Protein AF-A0A938LYZ9-F1 (afdb_monomer_lite)

Foldseek 3Di:
DDDFPCLVVLVVVLVVLVVVLLVVQLVVLVVVLVVVLVVLVVVVVVVCVPPVDDPVVVVVSVVVSVVCNVVSCCVSHVVSVPPDDDSLNSQVLLCVQPVVLVCLSNVLVVLVPDPDDPDSVVSSVSSVVSSVVVVVDDSVSSSDCPPVPDPPD

pLDDT: mean 74.87, std 10.95, range [34.91, 89.56]

Secondary structure (DSSP, 8-state):
----TTHHHHHHHHHHHHHHHHHHHHHHHHHHHHHHHHHHHHHHHHHHHHH---HHHHHHHHHHHHHHHHHHIIIIIIHHHHS---HHHHHHHHHHH-GGGTTHHHHHHHHHH-S--S-HHHHHHHHHHHHHHHTTS-THHHHSGGG-S----

Structure (mmCIF, N/CA/C/O backbone):
data_AF-A0A938LYZ9-F1
#
_entry.id   AF-A0A938LYZ9-F1
#
loop_
_atom_site.group_PDB
_atom_site.id
_atom_site.type_symbol
_atom_site.label_atom_id
_atom_site.label_alt_id
_atom_site.label_comp_id
_atom_site.label_asym_id
_atom_site.label_entity_id
_atom_site.label_seq_id
_atom_site.pdbx_PDB_ins_code
_atom_site.Cartn_x
_atom_site.Cartn_y
_atom_site.Cartn_z
_atom_site.occupancy
_atom_site.B_iso_or_equiv
_atom_site.auth_seq_id
_atom_site.auth_comp_id
_atom_site.auth_asym_id
_atom_site.auth_atom_id
_atom_site.pdbx_PDB_model_num
ATOM 1 N N . MET A 1 1 ? -7.600 6.197 30.382 1.00 48.16 1 MET A N 1
ATOM 2 C CA . MET A 1 1 ? -8.219 5.292 29.393 1.00 48.16 1 MET A CA 1
ATOM 3 C C . MET A 1 1 ? -9.133 4.344 30.138 1.00 48.16 1 MET A C 1
ATOM 5 O O . MET A 1 1 ? -8.671 3.712 31.082 1.00 48.16 1 MET A O 1
ATOM 9 N N . ALA A 1 2 ? -10.417 4.310 29.785 1.00 54.53 2 ALA A N 1
ATOM 10 C CA . ALA A 1 2 ? -11.347 3.334 30.342 1.00 54.53 2 ALA A CA 1
ATOM 11 C C . ALA A 1 2 ? -10.956 1.941 29.825 1.00 54.53 2 ALA A C 1
ATOM 13 O O . ALA A 1 2 ? -10.797 1.751 28.622 1.00 54.53 2 ALA A O 1
ATOM 14 N N . LYS A 1 3 ? -10.721 0.997 30.739 1.00 57.97 3 LYS A N 1
ATOM 15 C CA . LYS A 1 3 ? -10.347 -0.379 30.407 1.00 57.97 3 LYS A CA 1
ATOM 16 C C . LYS A 1 3 ? -11.636 -1.194 30.321 1.00 57.97 3 LYS A C 1
ATOM 18 O O . LYS A 1 3 ? -12.317 -1.349 31.330 1.00 57.97 3 LYS A O 1
ATOM 23 N N . PHE A 1 4 ? -11.995 -1.636 29.123 1.00 66.19 4 PHE A N 1
ATOM 24 C CA . PHE A 1 4 ? -13.181 -2.458 28.874 1.00 66.19 4 PHE A CA 1
ATOM 25 C C . PHE A 1 4 ? -12.747 -3.911 28.660 1.00 66.19 4 PHE A C 1
ATOM 27 O O . PHE A 1 4 ? -11.799 -4.157 27.918 1.00 66.19 4 PHE A O 1
ATOM 34 N N . ASP A 1 5 ? -13.439 -4.867 29.281 1.00 68.50 5 ASP A N 1
ATOM 35 C CA . ASP A 1 5 ? -12.965 -6.257 29.416 1.00 68.50 5 ASP A CA 1
ATOM 36 C C . ASP A 1 5 ? -12.728 -6.983 28.082 1.00 68.50 5 ASP A C 1
ATOM 38 O O . ASP A 1 5 ? -11.866 -7.852 28.001 1.00 68.50 5 ASP A O 1
ATOM 42 N N . ARG A 1 6 ? -13.480 -6.633 27.030 1.00 71.62 6 ARG A N 1
ATOM 43 C CA . ARG A 1 6 ? -13.389 -7.268 25.698 1.00 71.62 6 ARG A CA 1
ATOM 44 C C . ARG A 1 6 ? -12.939 -6.319 24.593 1.00 71.62 6 ARG A C 1
ATOM 46 O O . ARG A 1 6 ? -13.012 -6.658 23.414 1.00 71.62 6 ARG A O 1
ATOM 53 N N . TYR A 1 7 ? -12.478 -5.127 24.958 1.00 70.44 7 TYR A N 1
ATOM 54 C CA . TYR A 1 7 ? -11.977 -4.157 23.988 1.00 70.44 7 TYR A CA 1
ATOM 55 C C . TYR A 1 7 ? -10.677 -4.619 23.332 1.00 70.44 7 TYR A C 1
ATOM 57 O O . TYR A 1 7 ? -10.507 -4.416 22.133 1.00 70.44 7 TYR A O 1
ATOM 65 N N . ASP A 1 8 ? -9.827 -5.325 24.079 1.00 74.88 8 ASP A N 1
ATOM 66 C CA . ASP A 1 8 ? -8.580 -5.888 23.560 1.00 74.88 8 ASP A CA 1
ATOM 67 C C . ASP A 1 8 ? -8.848 -6.899 22.422 1.00 74.88 8 ASP A C 1
ATOM 69 O O . ASP A 1 8 ? -8.171 -6.852 21.401 1.00 74.88 8 ASP A O 1
ATOM 73 N N . GLU A 1 9 ? -9.913 -7.717 22.507 1.00 74.06 9 GLU A N 1
ATOM 74 C CA . GLU A 1 9 ? -10.322 -8.635 21.419 1.00 74.06 9 GLU A CA 1
ATOM 75 C C . GLU A 1 9 ? -10.679 -7.880 20.123 1.00 74.06 9 GLU A C 1
ATOM 77 O O . GLU A 1 9 ? -10.334 -8.309 19.020 1.00 74.06 9 GLU A O 1
ATOM 82 N N . VAL A 1 10 ? -11.398 -6.759 20.245 1.00 71.19 10 VAL A N 1
ATOM 83 C CA . VAL A 1 10 ? -11.816 -5.935 19.098 1.00 71.19 10 VAL A CA 1
ATOM 84 C C . VAL A 1 10 ? -10.612 -5.199 18.512 1.00 71.19 10 VAL A C 1
ATOM 86 O O . VAL A 1 10 ? -10.462 -5.118 17.291 1.00 71.19 10 VAL A O 1
ATOM 89 N N . LEU A 1 11 ? -9.731 -4.696 19.377 1.00 72.62 11 LEU A N 1
ATOM 90 C CA . LEU A 1 11 ? -8.524 -3.982 18.991 1.00 72.62 11 LEU A CA 1
ATOM 91 C C . LEU A 1 11 ? -7.527 -4.905 18.280 1.00 72.62 11 LEU A C 1
ATOM 93 O O . LEU A 1 11 ? -7.038 -4.546 17.210 1.00 72.62 11 LEU A O 1
ATOM 97 N N . ASP A 1 12 ? -7.297 -6.113 18.794 1.00 78.31 12 ASP A N 1
ATOM 98 C CA . ASP A 1 12 ? -6.430 -7.115 18.166 1.00 78.31 12 ASP A CA 1
ATOM 99 C C . ASP A 1 12 ? -6.907 -7.478 16.758 1.00 78.31 12 ASP A C 1
ATOM 101 O O . ASP A 1 12 ? -6.106 -7.589 15.826 1.00 78.31 12 ASP A O 1
ATOM 105 N N . LEU A 1 13 ? -8.221 -7.590 16.561 1.00 72.69 13 LEU A N 1
ATOM 106 C CA . LEU A 1 13 ? -8.798 -7.879 15.254 1.00 72.69 13 LEU A CA 1
ATOM 107 C C . LEU A 1 13 ? -8.631 -6.718 14.263 1.00 72.69 13 LEU A C 1
ATOM 109 O O . LEU A 1 13 ? -8.313 -6.938 13.088 1.00 72.69 13 LEU A O 1
ATOM 113 N N . ILE A 1 14 ? -8.803 -5.477 14.727 1.00 72.50 14 ILE A N 1
ATOM 114 C CA . ILE A 1 14 ? -8.548 -4.278 13.918 1.00 72.50 14 ILE A CA 1
ATOM 115 C C . ILE A 1 14 ? -7.064 -4.204 13.549 1.00 72.50 14 ILE A C 1
ATOM 117 O O . ILE A 1 14 ? -6.734 -3.949 12.390 1.00 72.50 14 ILE A O 1
ATOM 121 N N . LEU A 1 15 ? -6.162 -4.456 14.501 1.00 75.31 15 LEU A N 1
ATOM 122 C CA . LEU A 1 15 ? -4.719 -4.448 14.267 1.00 75.31 15 LEU A CA 1
ATOM 123 C C . LEU A 1 15 ? -4.294 -5.550 13.293 1.00 75.31 15 LEU A C 1
ATOM 125 O O . LEU A 1 15 ? -3.508 -5.282 12.380 1.00 75.31 15 LEU A O 1
ATOM 129 N N . TRP A 1 16 ? -4.847 -6.757 13.425 1.00 77.88 16 TRP A N 1
ATOM 130 C CA . TRP A 1 16 ? -4.613 -7.858 12.492 1.00 77.88 16 TRP A CA 1
ATOM 131 C C . TRP A 1 16 ? -5.067 -7.494 11.074 1.00 77.88 16 TRP A C 1
ATOM 133 O O . TRP A 1 16 ? -4.302 -7.625 10.113 1.00 77.88 16 TRP A O 1
ATOM 143 N N . THR A 1 17 ? -6.278 -6.943 10.946 1.00 72.31 17 THR A N 1
ATOM 144 C CA . THR A 1 17 ? -6.834 -6.499 9.660 1.00 72.31 17 THR A CA 1
ATOM 145 C C . THR A 1 17 ? -5.982 -5.381 9.056 1.00 72.31 17 THR A C 1
ATOM 147 O O . THR A 1 17 ? -5.625 -5.436 7.879 1.00 72.31 17 THR A O 1
ATOM 150 N N . LYS A 1 18 ? -5.553 -4.410 9.872 1.00 71.75 18 LYS A N 1
ATOM 151 C CA . LYS A 1 18 ? -4.659 -3.311 9.477 1.00 71.75 18 LYS A CA 1
ATOM 152 C C . LYS A 1 18 ? -3.322 -3.824 8.943 1.00 71.75 18 LYS A C 1
ATOM 154 O O . LYS A 1 18 ? -2.869 -3.364 7.896 1.00 71.75 18 LYS A O 1
ATOM 159 N N . GLN A 1 19 ? -2.681 -4.768 9.634 1.00 75.25 19 GLN A N 1
ATOM 160 C CA . GLN A 1 19 ? -1.403 -5.336 9.194 1.00 75.25 19 GLN A CA 1
ATOM 161 C C . GLN A 1 19 ? -1.547 -6.097 7.878 1.00 75.25 19 GLN A C 1
ATOM 163 O O . GLN A 1 19 ? -0.731 -5.923 6.970 1.00 75.25 19 GLN A O 1
ATOM 168 N N . ARG A 1 20 ? -2.601 -6.906 7.748 1.00 77.62 20 ARG A N 1
ATOM 169 C CA . ARG A 1 20 ? -2.840 -7.710 6.548 1.00 77.62 20 ARG A CA 1
ATOM 170 C C . ARG A 1 20 ? -3.192 -6.841 5.346 1.00 77.62 20 ARG A C 1
ATOM 172 O O . ARG A 1 20 ? -2.666 -7.063 4.258 1.00 77.62 20 ARG A O 1
ATOM 179 N N . TRP A 1 21 ? -3.985 -5.794 5.553 1.00 72.50 21 TRP A N 1
ATOM 180 C CA . TRP A 1 21 ? -4.297 -4.820 4.513 1.00 72.50 21 TRP A CA 1
ATOM 181 C C . TRP A 1 21 ? -3.059 -4.036 4.069 1.00 72.50 21 TRP A C 1
ATOM 183 O O . TRP A 1 21 ? -2.794 -3.919 2.872 1.00 72.50 21 TRP A O 1
ATOM 193 N N . ARG A 1 22 ? -2.228 -3.591 5.021 1.00 72.88 22 ARG A N 1
ATOM 194 C CA . ARG A 1 22 ? -0.945 -2.943 4.721 1.00 72.88 22 ARG A CA 1
ATOM 195 C C . ARG A 1 22 ? -0.030 -3.865 3.919 1.00 72.88 22 ARG A C 1
ATOM 197 O O . ARG A 1 22 ? 0.568 -3.406 2.950 1.00 72.88 22 ARG A O 1
ATOM 204 N N . ALA A 1 23 ? 0.045 -5.149 4.270 1.00 74.94 23 ALA A N 1
ATOM 205 C CA . ALA A 1 23 ? 0.819 -6.128 3.515 1.00 74.94 23 ALA A CA 1
ATOM 206 C C . ALA A 1 23 ? 0.318 -6.240 2.068 1.00 74.94 23 ALA A C 1
ATOM 208 O O . ALA A 1 23 ? 1.111 -6.081 1.149 1.00 74.94 23 ALA A O 1
ATOM 209 N N . VAL A 1 24 ? -0.992 -6.401 1.851 1.00 78.25 24 VAL A N 1
ATOM 210 C CA . VAL A 1 24 ? -1.579 -6.487 0.500 1.00 78.25 24 VAL A CA 1
ATOM 211 C C . VAL A 1 24 ? -1.281 -5.234 -0.331 1.00 78.25 24 VAL A C 1
ATOM 213 O O . VAL A 1 24 ? -0.845 -5.351 -1.475 1.00 78.25 24 VAL A O 1
ATOM 216 N N . ILE A 1 25 ? -1.463 -4.040 0.241 1.00 74.00 25 ILE A N 1
ATOM 217 C CA . ILE A 1 25 ? -1.220 -2.759 -0.443 1.00 74.00 25 ILE A CA 1
ATOM 218 C C . ILE A 1 25 ? 0.260 -2.580 -0.794 1.00 74.00 25 ILE A C 1
ATOM 220 O O . ILE A 1 25 ? 0.589 -2.104 -1.885 1.00 74.00 25 ILE A O 1
ATOM 224 N N . VAL A 1 26 ? 1.160 -2.937 0.125 1.00 75.31 26 VAL A N 1
ATOM 225 C CA . VAL A 1 26 ? 2.607 -2.850 -0.098 1.00 75.31 26 VAL A CA 1
ATOM 226 C C . VAL A 1 26 ? 3.035 -3.863 -1.154 1.00 75.31 26 VAL A C 1
ATOM 228 O O . VAL A 1 26 ? 3.726 -3.485 -2.095 1.00 75.31 26 VAL A O 1
ATOM 231 N N . THR A 1 27 ? 2.586 -5.118 -1.063 1.00 79.00 27 THR A N 1
ATOM 232 C CA . THR A 1 27 ? 2.897 -6.155 -2.056 1.00 79.00 27 THR A CA 1
ATOM 233 C C . THR A 1 27 ? 2.387 -5.772 -3.443 1.00 79.00 27 THR A C 1
ATOM 235 O O . THR A 1 27 ? 3.094 -5.978 -4.421 1.00 79.00 27 THR A O 1
ATOM 238 N N . GLU A 1 28 ? 1.210 -5.154 -3.551 1.00 79.69 28 GLU A N 1
ATOM 239 C CA . GLU A 1 28 ? 0.709 -4.621 -4.821 1.00 79.69 28 GLU A CA 1
ATOM 240 C C . GLU A 1 28 ? 1.612 -3.539 -5.398 1.00 79.69 28 GLU A C 1
ATOM 242 O O . GLU A 1 28 ? 2.001 -3.619 -6.560 1.00 79.69 28 GLU A O 1
ATOM 247 N N . GLY A 1 29 ? 1.968 -2.546 -4.576 1.00 75.62 29 GLY A N 1
ATOM 248 C CA . GLY A 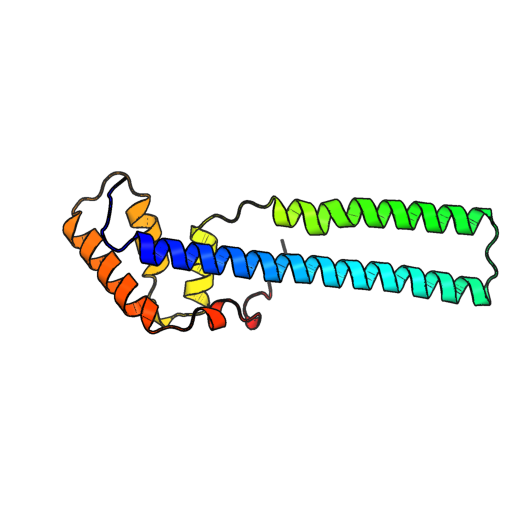1 29 ? 2.854 -1.463 -4.988 1.00 75.62 29 GLY A CA 1
ATOM 249 C C . GLY A 1 29 ? 4.206 -1.996 -5.455 1.00 75.62 29 GLY A C 1
ATOM 250 O O . GLY A 1 29 ? 4.699 -1.578 -6.499 1.00 75.62 29 GLY A O 1
ATOM 251 N N . VAL A 1 30 ? 4.760 -2.973 -4.733 1.00 80.38 30 VAL A N 1
ATOM 252 C CA . VAL A 1 30 ? 6.008 -3.658 -5.092 1.00 80.38 30 VAL A CA 1
ATOM 253 C C . VAL A 1 30 ? 5.864 -4.429 -6.404 1.00 80.38 30 VAL A C 1
ATOM 255 O O . VAL A 1 30 ? 6.736 -4.312 -7.258 1.00 80.38 30 VAL A O 1
ATOM 258 N N . LEU A 1 31 ? 4.774 -5.176 -6.604 1.00 84.44 31 LEU A N 1
ATOM 259 C CA . LEU A 1 31 ? 4.544 -5.951 -7.828 1.00 84.44 31 LEU A CA 1
ATOM 260 C C . LEU A 1 31 ? 4.355 -5.055 -9.054 1.00 84.44 31 LEU A C 1
ATOM 262 O O . LEU A 1 31 ? 4.969 -5.306 -10.087 1.00 84.44 31 LEU A O 1
ATOM 266 N N . VAL A 1 32 ? 3.549 -3.997 -8.944 1.00 82.12 32 VAL A N 1
ATOM 267 C CA . VAL A 1 32 ? 3.335 -3.031 -10.034 1.00 82.12 32 VAL A CA 1
ATOM 268 C C . VAL A 1 32 ? 4.640 -2.316 -10.374 1.00 82.12 32 VAL A C 1
ATOM 270 O O . VAL A 1 32 ? 4.995 -2.195 -11.546 1.00 82.12 32 VAL A O 1
ATOM 273 N N . PHE A 1 33 ? 5.391 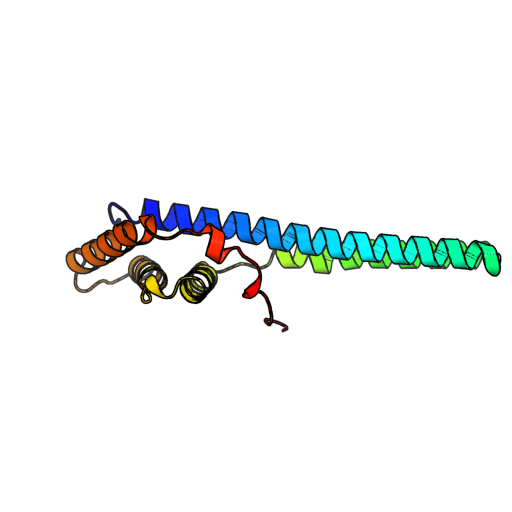-1.885 -9.361 1.00 82.00 33 PHE A N 1
ATOM 274 C CA . PHE A 1 33 ? 6.688 -1.250 -9.558 1.00 82.00 33 PHE A CA 1
ATOM 275 C C . PHE A 1 33 ? 7.702 -2.202 -10.212 1.00 82.00 33 PHE A C 1
ATOM 277 O O . PHE A 1 33 ? 8.362 -1.823 -11.180 1.00 82.00 33 PHE A O 1
ATOM 284 N N . ALA A 1 34 ? 7.784 -3.452 -9.748 1.00 84.62 34 ALA A N 1
ATOM 285 C CA . ALA A 1 34 ? 8.644 -4.473 -10.340 1.00 84.62 34 ALA A CA 1
ATOM 286 C C . ALA A 1 34 ? 8.263 -4.763 -11.800 1.00 84.62 34 ALA A C 1
ATOM 288 O O . ALA A 1 34 ? 9.144 -4.846 -12.654 1.00 84.62 34 ALA A O 1
ATOM 289 N N . ALA A 1 35 ? 6.964 -4.851 -12.103 1.00 87.75 35 ALA A N 1
ATOM 290 C CA . ALA A 1 35 ? 6.465 -5.047 -13.461 1.00 87.75 35 ALA A CA 1
ATOM 291 C C . ALA A 1 35 ? 6.837 -3.877 -14.387 1.00 87.75 35 ALA A C 1
ATOM 293 O O . ALA A 1 35 ? 7.302 -4.108 -15.502 1.00 87.75 35 ALA A O 1
ATOM 294 N N . LEU A 1 36 ? 6.704 -2.629 -13.922 1.00 84.56 36 LEU A N 1
ATOM 295 C CA . LEU A 1 36 ? 7.124 -1.443 -14.679 1.00 84.56 36 LEU A CA 1
ATOM 296 C C . LEU A 1 36 ? 8.635 -1.430 -14.930 1.00 84.56 36 LEU A C 1
ATOM 298 O O . LEU A 1 36 ? 9.069 -1.177 -16.053 1.00 84.56 36 LEU A O 1
ATOM 302 N N . MET A 1 37 ? 9.441 -1.738 -13.912 1.00 85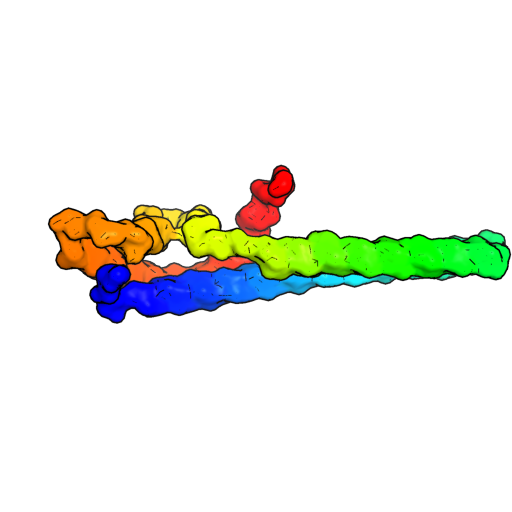.75 37 MET A N 1
ATOM 303 C CA . MET A 1 37 ? 10.898 -1.811 -14.049 1.00 85.75 37 MET A CA 1
ATOM 304 C C . MET A 1 37 ? 11.317 -2.872 -15.073 1.00 85.75 37 MET A C 1
ATOM 306 O O . MET A 1 37 ? 12.138 -2.584 -15.946 1.00 85.75 37 MET A O 1
ATOM 310 N N . LEU A 1 38 ? 10.707 -4.060 -15.013 1.00 89.56 38 LEU A N 1
ATOM 311 C CA . LEU A 1 38 ? 10.902 -5.131 -15.993 1.00 89.56 38 LEU A CA 1
ATOM 312 C C . LEU A 1 38 ? 10.500 -4.698 -17.403 1.00 89.56 38 LEU A C 1
ATOM 314 O O . LEU A 1 38 ? 11.262 -4.914 -18.342 1.00 89.56 38 LEU A O 1
ATOM 318 N N . ALA A 1 39 ? 9.342 -4.055 -17.557 1.00 89.06 39 ALA A N 1
ATOM 319 C CA . ALA A 1 39 ? 8.869 -3.580 -18.851 1.00 89.06 39 ALA A CA 1
ATOM 320 C C . ALA A 1 39 ? 9.864 -2.602 -19.495 1.00 89.06 39 ALA A C 1
ATOM 322 O O . ALA A 1 39 ? 10.189 -2.750 -20.671 1.00 89.06 39 ALA A O 1
ATOM 323 N N . VAL A 1 40 ? 10.415 -1.655 -18.726 1.00 86.81 40 VAL A N 1
ATOM 324 C CA . VAL A 1 40 ? 11.414 -0.705 -19.245 1.00 86.81 40 VAL A CA 1
ATOM 325 C C . VAL A 1 40 ? 12.697 -1.417 -19.675 1.00 86.81 40 VAL A C 1
ATOM 327 O O . VAL A 1 40 ? 13.243 -1.090 -20.729 1.00 86.81 40 VAL A O 1
ATOM 330 N N . VAL A 1 41 ? 13.169 -2.406 -18.908 1.00 87.56 41 VAL A N 1
ATOM 331 C CA . VAL A 1 41 ? 14.353 -3.202 -19.280 1.00 87.56 41 VAL A CA 1
ATOM 332 C C . VAL A 1 41 ? 14.101 -3.979 -20.570 1.00 87.56 41 VAL A C 1
ATOM 334 O O . VAL A 1 41 ? 14.932 -3.932 -21.472 1.00 87.56 41 VAL A O 1
ATOM 337 N N . LEU A 1 42 ? 12.950 -4.645 -20.692 1.00 89.56 42 LEU A N 1
ATOM 338 C CA . LEU A 1 42 ? 12.591 -5.418 -21.882 1.00 89.56 42 LEU A CA 1
ATOM 339 C C . LEU A 1 42 ? 12.464 -4.537 -23.127 1.00 89.56 42 LEU A C 1
ATOM 341 O O . LEU A 1 42 ? 12.993 -4.890 -24.178 1.00 89.56 42 LEU A O 1
ATOM 345 N N . VAL A 1 43 ? 11.821 -3.372 -23.009 1.00 88.56 43 VAL A N 1
ATOM 346 C CA . VAL A 1 43 ? 11.710 -2.403 -24.110 1.00 88.56 43 VAL A CA 1
ATOM 347 C C . VAL A 1 43 ? 13.090 -1.887 -24.507 1.00 88.56 43 VAL A C 1
ATOM 349 O O . VAL A 1 43 ? 13.402 -1.824 -25.692 1.00 88.56 43 VAL A O 1
ATOM 352 N N . SER A 1 44 ? 13.940 -1.569 -23.531 1.00 84.69 44 SER A N 1
ATOM 353 C CA . SER A 1 44 ? 15.297 -1.071 -23.785 1.00 84.69 44 SER A CA 1
ATOM 354 C C . SER A 1 44 ? 16.178 -2.135 -24.452 1.00 84.69 44 SER A C 1
ATOM 356 O O . SER A 1 44 ? 16.883 -1.828 -25.409 1.00 84.69 44 SER A O 1
ATOM 358 N N . ALA A 1 45 ? 16.096 -3.393 -24.004 1.00 85.81 45 ALA A N 1
ATOM 359 C CA . ALA A 1 45 ? 16.791 -4.530 -24.610 1.00 85.81 45 ALA A CA 1
ATOM 360 C C . ALA A 1 45 ? 16.276 -4.837 -26.026 1.00 85.81 45 ALA A C 1
ATOM 362 O O . ALA A 1 45 ? 17.065 -5.115 -26.928 1.00 85.81 45 ALA A O 1
ATOM 363 N N . GLY A 1 46 ? 14.961 -4.742 -26.241 1.00 88.12 46 GLY A N 1
ATOM 364 C CA . GLY A 1 46 ? 14.351 -4.875 -27.562 1.00 88.12 46 GLY A CA 1
ATOM 365 C C . GLY A 1 46 ? 14.816 -3.778 -28.520 1.00 88.12 46 GLY A C 1
ATOM 366 O O . GLY A 1 46 ? 15.232 -4.074 -29.634 1.00 88.12 46 GLY A O 1
ATOM 367 N N . LEU A 1 47 ? 14.820 -2.520 -28.075 1.00 86.31 47 LEU A N 1
ATOM 368 C CA . LEU A 1 47 ? 15.300 -1.389 -28.872 1.00 86.31 47 LEU A CA 1
ATOM 369 C C . LEU A 1 47 ? 16.795 -1.491 -29.190 1.00 86.31 47 LEU A C 1
ATOM 371 O O . LEU A 1 47 ? 17.200 -1.169 -30.304 1.00 86.31 47 LEU A O 1
ATOM 375 N N . GLU A 1 48 ? 17.609 -1.974 -28.251 1.00 87.12 48 GLU A N 1
ATOM 376 C CA . GLU A 1 48 ? 19.037 -2.212 -28.470 1.00 87.12 48 GLU A CA 1
ATOM 377 C C . GLU A 1 48 ? 19.274 -3.179 -29.637 1.00 87.12 48 GLU A C 1
ATOM 379 O O . GLU A 1 48 ? 20.114 -2.911 -30.496 1.00 87.12 48 GLU A O 1
ATOM 384 N N . ALA A 1 49 ? 18.488 -4.257 -29.720 1.00 83.06 49 ALA A N 1
ATOM 385 C CA . ALA A 1 49 ? 18.603 -5.239 -30.795 1.00 83.06 49 ALA A CA 1
ATOM 386 C C . ALA A 1 49 ? 18.308 -4.652 -32.190 1.00 83.06 49 ALA A C 1
ATOM 388 O O . ALA A 1 49 ? 18.816 -5.164 -33.183 1.00 83.06 49 ALA A O 1
ATOM 389 N N . TRP A 1 50 ? 17.527 -3.570 -32.274 1.00 82.25 50 TRP A N 1
ATOM 390 C CA . TRP A 1 50 ? 17.131 -2.943 -33.540 1.00 82.25 50 TRP A CA 1
ATOM 391 C C . TRP A 1 50 ? 17.999 -1.734 -33.898 1.00 82.25 50 TRP A C 1
ATOM 393 O O . TRP A 1 50 ? 18.369 -1.563 -35.054 1.00 82.25 50 TRP A O 1
ATOM 403 N N . VAL A 1 51 ? 18.324 -0.893 -32.914 1.00 82.31 51 VAL A N 1
ATOM 404 C CA . VAL A 1 51 ? 18.931 0.431 -33.131 1.00 82.31 51 VAL A CA 1
ATOM 405 C C . VAL A 1 51 ? 20.440 0.435 -32.861 1.00 82.31 51 VAL A C 1
ATOM 407 O O . VAL A 1 51 ? 21.126 1.320 -33.362 1.00 82.31 51 VAL A O 1
ATOM 410 N N . HIS A 1 52 ? 20.965 -0.556 -32.125 1.00 79.19 52 HIS A N 1
ATOM 411 C CA . HIS A 1 52 ? 22.380 -0.666 -31.736 1.00 79.19 52 HIS A CA 1
ATOM 412 C C . HIS A 1 52 ? 22.882 0.635 -31.095 1.00 79.19 52 HIS A C 1
ATOM 414 O O . HIS A 1 52 ? 23.580 1.449 -31.706 1.00 79.19 52 HIS A O 1
ATOM 420 N N . PHE A 1 53 ? 22.488 0.859 -29.843 1.00 77.50 53 PHE A N 1
ATOM 421 C CA . PHE A 1 53 ? 22.746 2.119 -29.166 1.00 77.50 53 PHE A CA 1
ATOM 422 C C . PHE A 1 53 ? 24.243 2.367 -28.972 1.00 77.50 53 PHE A C 1
ATOM 424 O O . PHE A 1 53 ? 25.030 1.478 -28.635 1.00 77.50 53 PHE A O 1
ATOM 431 N N . SER A 1 54 ? 24.632 3.635 -29.111 1.00 85.44 54 SER A N 1
ATOM 432 C CA . SER A 1 54 ? 25.980 4.071 -28.765 1.00 85.44 54 SER A CA 1
ATOM 433 C C . SER A 1 54 ? 26.254 3.851 -27.272 1.00 85.44 54 SER A C 1
ATOM 435 O O . SER A 1 54 ? 25.353 3.889 -26.428 1.00 85.44 54 SER A O 1
ATOM 437 N N . ALA A 1 55 ? 27.528 3.674 -26.912 1.00 85.44 55 ALA A N 1
ATOM 438 C CA . ALA A 1 55 ? 27.934 3.462 -25.520 1.00 85.44 55 ALA A CA 1
ATOM 439 C C . ALA A 1 55 ? 27.473 4.590 -24.574 1.00 85.44 55 ALA A C 1
ATOM 441 O O . ALA A 1 55 ? 27.272 4.358 -23.382 1.00 85.44 55 ALA A O 1
ATOM 442 N N . LEU A 1 56 ? 27.293 5.806 -25.097 1.00 88.50 56 LEU A N 1
ATOM 443 C CA . LEU A 1 56 ? 26.823 6.962 -24.337 1.00 88.50 56 LEU A CA 1
ATOM 444 C C . LEU A 1 56 ? 25.306 6.894 -24.094 1.00 88.50 56 LEU A C 1
ATOM 446 O O . LEU A 1 56 ? 24.866 7.112 -22.968 1.00 88.50 56 LEU A O 1
ATOM 450 N N . ALA A 1 57 ? 24.523 6.486 -25.099 1.00 82.75 57 ALA A N 1
ATOM 451 C CA . ALA A 1 57 ? 23.084 6.264 -24.955 1.00 82.75 57 ALA A CA 1
ATOM 452 C C . ALA A 1 57 ? 22.775 5.145 -23.945 1.00 82.75 57 ALA A C 1
ATOM 454 O O . ALA A 1 57 ? 21.932 5.335 -23.070 1.00 82.75 57 ALA A O 1
ATOM 455 N N . ARG A 1 58 ? 23.524 4.031 -23.971 1.00 85.62 58 ARG A N 1
ATOM 456 C CA . ARG A 1 58 ? 23.385 2.950 -22.975 1.00 85.62 58 ARG A CA 1
ATOM 457 C C . ARG A 1 58 ? 23.607 3.441 -21.543 1.00 85.62 58 ARG A C 1
ATOM 459 O O . ARG A 1 58 ? 22.837 3.104 -20.648 1.00 85.62 58 ARG A O 1
ATOM 466 N N . LYS A 1 59 ? 24.641 4.263 -21.322 1.00 87.31 59 LYS A N 1
ATOM 467 C CA . LYS A 1 59 ? 24.939 4.846 -20.002 1.00 87.31 59 LYS A CA 1
ATOM 468 C C . LYS A 1 59 ? 23.836 5.791 -19.530 1.00 87.31 59 LYS A C 1
ATOM 470 O O . LYS A 1 59 ? 23.473 5.734 -18.360 1.00 87.31 59 LYS A O 1
ATOM 475 N N . LEU A 1 60 ? 23.295 6.625 -20.421 1.00 88.75 60 LEU A N 1
ATOM 476 C CA . LEU A 1 60 ? 22.193 7.533 -20.090 1.00 88.75 60 LEU A CA 1
ATOM 477 C C . LEU A 1 60 ? 20.914 6.768 -19.743 1.00 88.75 60 LEU A C 1
ATOM 479 O O . LEU A 1 60 ? 20.318 7.046 -18.709 1.00 88.75 60 LEU A O 1
ATOM 483 N N . ILE A 1 61 ? 20.539 5.764 -20.542 1.00 87.38 61 ILE A N 1
ATOM 484 C CA . ILE A 1 61 ? 19.372 4.912 -20.267 1.00 87.38 61 ILE A CA 1
ATOM 485 C C . ILE A 1 61 ? 19.526 4.224 -18.909 1.00 87.38 61 ILE A C 1
ATOM 487 O O . ILE A 1 61 ? 18.601 4.247 -18.102 1.00 87.38 61 ILE A O 1
ATOM 491 N N . LEU A 1 62 ? 20.706 3.666 -18.622 1.00 87.62 62 LEU A N 1
ATOM 492 C CA . LEU A 1 62 ? 20.971 2.992 -17.353 1.00 87.62 62 LEU A CA 1
ATOM 493 C C . LEU A 1 62 ? 20.932 3.964 -16.164 1.00 87.62 62 LEU A C 1
ATOM 495 O O . LEU A 1 62 ? 20.343 3.641 -15.136 1.00 87.62 62 LEU A O 1
ATOM 499 N N . ALA A 1 63 ? 21.497 5.166 -16.307 1.00 89.31 63 ALA A N 1
ATOM 500 C CA . ALA A 1 63 ? 21.451 6.200 -15.274 1.00 89.31 63 ALA A CA 1
ATOM 501 C C . ALA A 1 63 ? 20.016 6.689 -15.010 1.00 89.31 63 ALA A C 1
ATOM 503 O O . ALA A 1 63 ? 19.605 6.785 -13.854 1.00 89.31 63 ALA A O 1
ATOM 504 N N . SER A 1 64 ? 19.232 6.942 -16.064 1.00 87.19 64 SER A N 1
ATOM 505 C CA . SER A 1 64 ? 17.816 7.306 -15.950 1.00 87.19 64 SER A CA 1
ATOM 506 C C . SER A 1 64 ? 16.993 6.187 -15.316 1.00 87.19 64 SER A C 1
ATOM 508 O O . SER A 1 64 ? 16.171 6.458 -14.444 1.00 87.19 64 SER A O 1
ATOM 510 N N . TRP A 1 65 ? 17.244 4.930 -15.690 1.00 87.69 65 TRP A N 1
ATOM 511 C CA . TRP A 1 65 ? 16.574 3.776 -15.096 1.00 87.69 65 TRP A CA 1
ATOM 512 C C . TRP A 1 65 ? 16.884 3.656 -13.604 1.00 87.69 65 TRP A C 1
ATOM 514 O O . TRP A 1 65 ? 15.967 3.499 -12.804 1.00 87.69 65 TRP A O 1
ATOM 524 N N . LEU A 1 66 ? 18.152 3.817 -13.211 1.00 88.88 66 LEU A N 1
ATOM 525 C CA . LEU A 1 66 ? 18.557 3.783 -11.806 1.00 88.88 66 LEU A CA 1
ATOM 526 C C . LEU A 1 66 ? 17.899 4.915 -11.003 1.00 88.88 66 LEU A C 1
ATOM 528 O O . LEU A 1 66 ? 17.392 4.683 -9.908 1.00 88.88 66 LEU A O 1
ATOM 532 N N . ALA A 1 67 ? 17.854 6.128 -11.562 1.00 88.44 67 ALA A N 1
ATOM 533 C CA . ALA A 1 67 ? 17.198 7.271 -10.934 1.00 88.44 67 ALA A CA 1
ATOM 534 C C . ALA A 1 67 ? 15.686 7.041 -10.763 1.00 88.44 67 ALA A C 1
ATOM 536 O O . ALA A 1 67 ? 15.144 7.286 -9.684 1.00 88.44 67 ALA A O 1
ATOM 537 N N . CYS A 1 68 ? 15.007 6.511 -11.786 1.00 86.44 68 CYS A N 1
ATOM 538 C CA . CYS A 1 68 ? 13.597 6.130 -11.704 1.00 86.44 68 CYS A CA 1
ATOM 539 C C . CYS A 1 68 ? 13.359 4.988 -10.713 1.00 86.44 68 CYS A C 1
ATOM 541 O O . CYS A 1 68 ? 12.352 5.005 -10.008 1.00 86.44 68 CYS A O 1
ATOM 543 N N . ALA A 1 69 ? 14.273 4.022 -10.625 1.00 85.50 69 ALA A N 1
ATOM 544 C CA . ALA A 1 69 ? 14.161 2.915 -9.691 1.00 85.50 69 ALA A CA 1
ATOM 545 C C . ALA A 1 69 ? 14.257 3.411 -8.239 1.00 85.50 69 ALA A C 1
ATOM 547 O O . ALA A 1 69 ? 13.395 3.112 -7.414 1.00 85.50 69 ALA A O 1
ATOM 548 N N . VAL A 1 70 ? 15.263 4.234 -7.938 1.00 86.06 70 VAL A N 1
ATOM 549 C CA . VAL A 1 70 ? 15.451 4.808 -6.599 1.00 86.06 70 VAL A CA 1
ATOM 550 C C . VAL A 1 70 ? 14.301 5.756 -6.247 1.00 86.06 70 VAL A C 1
ATOM 552 O O . VAL A 1 70 ? 13.687 5.612 -5.190 1.00 86.06 70 VAL A O 1
ATOM 555 N N . GLY A 1 71 ? 13.949 6.685 -7.141 1.00 85.12 71 GLY A N 1
ATOM 556 C CA . GLY A 1 71 ? 12.854 7.632 -6.914 1.00 85.12 71 GLY A CA 1
ATOM 557 C C . GLY A 1 71 ? 11.493 6.944 -6.781 1.00 85.12 71 GLY A C 1
ATOM 558 O O . GLY A 1 71 ? 10.713 7.258 -5.880 1.00 85.12 71 GLY A O 1
ATOM 559 N N . GLY A 1 72 ? 11.223 5.950 -7.629 1.00 79.81 72 GLY A N 1
ATOM 560 C CA . GLY A 1 72 ? 10.002 5.155 -7.582 1.00 79.81 72 GLY A CA 1
ATOM 561 C C . GLY A 1 72 ? 9.903 4.312 -6.314 1.00 79.81 72 GLY A C 1
ATOM 562 O O . GLY A 1 72 ? 8.847 4.299 -5.690 1.00 79.81 72 GLY A O 1
ATOM 563 N N . ALA A 1 73 ? 10.993 3.692 -5.857 1.00 79.00 73 ALA A N 1
ATOM 564 C CA . ALA A 1 73 ? 11.001 2.967 -4.588 1.00 79.00 73 ALA A CA 1
ATOM 565 C C . ALA A 1 73 ? 10.640 3.888 -3.407 1.00 79.00 73 ALA A C 1
ATOM 567 O O . ALA A 1 73 ? 9.814 3.529 -2.567 1.00 79.00 73 ALA A O 1
ATOM 568 N N . VAL A 1 74 ? 11.179 5.110 -3.366 1.00 79.19 74 VAL A N 1
ATOM 569 C CA . VAL A 1 74 ? 10.847 6.086 -2.315 1.00 79.19 74 VAL A CA 1
ATOM 570 C C . VAL A 1 74 ? 9.362 6.477 -2.354 1.00 79.19 74 VAL A C 1
ATOM 572 O O . VAL A 1 74 ? 8.686 6.474 -1.324 1.00 79.19 74 VAL A O 1
ATOM 575 N N . ILE A 1 75 ? 8.815 6.764 -3.536 1.00 76.44 75 ILE A N 1
ATOM 576 C CA . ILE A 1 75 ? 7.429 7.236 -3.671 1.00 76.44 75 ILE A CA 1
ATOM 577 C C . ILE A 1 75 ? 6.408 6.103 -3.501 1.00 76.44 75 ILE A C 1
ATOM 579 O O . ILE A 1 75 ? 5.393 6.294 -2.838 1.00 76.44 75 ILE A O 1
ATOM 583 N N . PHE A 1 76 ? 6.640 4.931 -4.088 1.00 67.62 76 PHE A N 1
ATOM 584 C CA . PHE A 1 76 ? 5.656 3.845 -4.094 1.00 67.62 76 PHE A CA 1
ATOM 585 C C . PHE A 1 76 ? 5.749 2.943 -2.865 1.00 67.62 76 PHE A C 1
ATOM 587 O O . PHE A 1 76 ? 4.719 2.459 -2.396 1.00 67.62 76 PHE A O 1
ATOM 594 N N . ILE A 1 77 ? 6.953 2.733 -2.325 1.00 70.12 77 ILE A N 1
ATOM 595 C CA . ILE A 1 77 ? 7.177 1.826 -1.194 1.00 70.12 77 ILE A CA 1
ATOM 596 C C . ILE A 1 77 ? 7.274 2.637 0.098 1.00 70.12 77 ILE A C 1
ATOM 598 O O . ILE A 1 77 ? 6.427 2.488 0.978 1.00 70.12 77 ILE A O 1
ATOM 602 N N . PHE A 1 78 ? 8.242 3.552 0.207 1.00 71.88 78 PHE A N 1
ATOM 603 C CA . PHE A 1 78 ? 8.481 4.259 1.471 1.00 71.88 78 PHE A CA 1
ATOM 604 C C . PHE A 1 78 ? 7.337 5.197 1.854 1.00 71.88 78 PHE A C 1
ATOM 606 O O . PHE A 1 78 ? 6.890 5.147 2.995 1.00 71.88 78 PHE A O 1
ATOM 613 N N . ARG A 1 79 ? 6.786 5.984 0.922 1.00 70.88 79 ARG A N 1
ATOM 614 C CA . ARG A 1 79 ? 5.650 6.875 1.227 1.00 70.88 79 ARG A CA 1
ATOM 615 C C . ARG A 1 79 ? 4.400 6.108 1.673 1.00 70.88 79 ARG A C 1
ATOM 617 O O . ARG A 1 79 ? 3.691 6.579 2.554 1.00 70.88 79 ARG A O 1
ATOM 624 N N . ARG A 1 80 ? 4.131 4.920 1.112 1.00 66.81 80 ARG A N 1
ATOM 625 C CA . ARG A 1 80 ? 2.989 4.080 1.526 1.00 66.81 80 ARG A CA 1
ATOM 626 C C . ARG A 1 80 ? 3.225 3.364 2.852 1.00 66.81 80 ARG A C 1
ATOM 628 O O . ARG A 1 80 ? 2.278 3.175 3.610 1.00 66.81 80 ARG A O 1
ATOM 635 N N . ILE A 1 81 ? 4.469 2.989 3.146 1.00 65.94 81 ILE A N 1
ATOM 636 C CA . ILE A 1 81 ? 4.845 2.432 4.449 1.00 65.94 81 ILE A CA 1
ATOM 637 C C . ILE A 1 81 ? 4.775 3.515 5.532 1.00 65.94 81 ILE A C 1
ATOM 639 O O . ILE A 1 81 ? 4.306 3.218 6.625 1.00 65.94 81 ILE A O 1
ATOM 643 N N . LEU A 1 82 ? 5.211 4.741 5.239 1.00 64.25 82 LEU A N 1
ATOM 644 C CA . LEU A 1 82 ? 5.252 5.864 6.183 1.00 64.25 82 LEU A CA 1
ATOM 645 C C . LEU A 1 82 ? 3.917 6.603 6.331 1.00 64.25 82 LEU A C 1
ATOM 647 O O . LEU A 1 82 ? 3.780 7.404 7.247 1.00 64.25 82 LEU A O 1
ATOM 651 N N . ALA A 1 83 ? 2.937 6.353 5.460 1.00 64.69 83 ALA A N 1
ATOM 652 C CA . ALA A 1 83 ? 1.596 6.887 5.645 1.00 64.69 83 ALA A CA 1
ATOM 653 C C . ALA A 1 83 ? 1.020 6.357 6.967 1.00 64.69 83 ALA A C 1
ATOM 655 O O . ALA A 1 83 ? 0.917 5.146 7.168 1.00 64.69 83 ALA A O 1
ATOM 656 N N . GLU A 1 84 ? 0.657 7.251 7.883 1.00 59.31 84 GLU A N 1
ATOM 657 C CA . GLU A 1 84 ? 0.008 6.882 9.137 1.00 59.31 84 GLU A CA 1
ATOM 658 C C . GLU A 1 84 ? -1.466 6.569 8.883 1.00 59.31 84 GLU A C 1
ATOM 660 O O . GLU A 1 84 ? -2.302 7.453 8.713 1.00 59.31 84 GLU A O 1
ATOM 665 N N . TRP A 1 85 ? -1.812 5.284 8.869 1.00 63.72 85 TRP A N 1
ATOM 666 C CA . TRP A 1 85 ? -3.208 4.862 8.789 1.00 63.72 85 TRP A CA 1
ATOM 667 C C . TRP A 1 85 ? -3.834 5.002 10.178 1.00 63.72 85 TRP A C 1
ATOM 669 O O . TRP A 1 85 ? -3.570 4.177 11.064 1.00 63.72 85 TRP A O 1
ATOM 679 N N . HIS A 1 86 ? -4.636 6.052 10.377 1.00 66.62 86 HIS A N 1
ATOM 680 C CA . HIS A 1 86 ? -5.442 6.205 11.588 1.00 66.62 86 HIS A CA 1
ATOM 681 C C . HIS A 1 86 ? -6.452 5.056 11.701 1.00 66.62 86 HIS A C 1
ATOM 683 O O . HIS A 1 86 ? -7.075 4.645 10.723 1.00 66.62 86 HIS A O 1
ATOM 689 N N . GLU A 1 87 ? -6.614 4.540 12.918 1.00 66.50 87 GLU A N 1
ATOM 690 C CA . GLU A 1 87 ? -7.471 3.387 13.238 1.00 66.50 87 GLU A CA 1
ATOM 691 C C . GLU A 1 87 ? -8.933 3.592 12.813 1.00 66.50 87 GLU A C 1
ATOM 693 O O . GLU A 1 87 ? -9.596 2.650 12.391 1.00 66.50 87 GLU A O 1
ATOM 698 N N . GLU A 1 88 ? -9.407 4.838 12.827 1.00 68.88 88 GLU A N 1
ATOM 699 C CA . GLU A 1 88 ? -10.759 5.216 12.402 1.00 68.88 88 GLU A CA 1
ATOM 700 C C . GLU A 1 88 ? -10.993 5.002 10.902 1.00 68.88 88 GLU A C 1
ATOM 702 O O . GLU A 1 88 ? -12.069 4.557 10.510 1.00 68.88 88 GLU A O 1
ATOM 707 N N . HIS A 1 89 ? -9.986 5.249 10.056 1.00 70.56 89 HIS A N 1
ATOM 708 C CA . HIS A 1 89 ? -10.094 4.984 8.618 1.00 70.56 89 HIS A CA 1
ATOM 709 C C . HIS A 1 89 ? -10.173 3.487 8.326 1.00 70.56 89 HIS A C 1
ATOM 711 O O . HIS A 1 89 ? -10.900 3.072 7.426 1.00 70.56 89 HIS A O 1
ATOM 717 N N . VAL A 1 90 ? -9.453 2.672 9.102 1.00 68.62 90 VAL A N 1
ATOM 718 C CA . VAL A 1 90 ? -9.513 1.210 8.982 1.00 68.62 90 VAL A CA 1
ATOM 719 C C . VAL A 1 90 ? -10.888 0.708 9.416 1.00 68.62 90 VAL A C 1
ATOM 721 O O . VAL A 1 90 ? -11.495 -0.078 8.698 1.00 68.62 90 VAL A O 1
ATOM 724 N N . ALA A 1 91 ? -11.418 1.203 10.536 1.00 71.06 91 ALA A N 1
ATOM 725 C CA . ALA A 1 91 ? -12.743 0.822 11.017 1.00 71.06 91 ALA A CA 1
ATOM 726 C C . ALA A 1 91 ? -13.859 1.198 10.036 1.00 71.06 91 ALA A C 1
ATOM 728 O O . ALA A 1 91 ? -14.699 0.357 9.730 1.00 71.06 91 ALA A O 1
ATOM 729 N N . LEU A 1 92 ? -13.814 2.411 9.474 1.00 75.44 92 LEU A N 1
ATOM 730 C CA . LEU A 1 92 ? -14.733 2.842 8.417 1.00 75.44 92 LEU A CA 1
ATOM 731 C C . LEU A 1 92 ? -14.681 1.923 7.195 1.00 75.44 92 LEU A C 1
ATOM 733 O O . LEU A 1 92 ? -15.716 1.599 6.621 1.00 75.44 92 LEU A O 1
ATOM 737 N N . HIS A 1 93 ? -13.483 1.500 6.790 1.00 70.94 93 HIS A N 1
ATOM 738 C CA . HIS A 1 93 ? -13.330 0.614 5.641 1.00 70.94 93 HIS A CA 1
ATOM 739 C C . HIS A 1 93 ? -13.903 -0.780 5.913 1.00 70.94 93 HIS A C 1
ATOM 741 O O . HIS A 1 93 ? -14.620 -1.332 5.081 1.00 70.94 93 HIS A O 1
ATOM 747 N N . VAL A 1 94 ? -13.631 -1.327 7.100 1.00 72.88 94 VAL A N 1
ATOM 748 C CA . VAL A 1 94 ? -14.163 -2.627 7.522 1.00 72.88 94 VAL A CA 1
ATOM 749 C C . VAL A 1 94 ? -15.690 -2.590 7.608 1.00 72.88 94 VAL A C 1
ATOM 751 O O . VAL A 1 94 ? -16.344 -3.507 7.121 1.00 72.88 94 VAL A O 1
ATOM 754 N N . GLU A 1 95 ? -16.278 -1.520 8.145 1.00 76.44 95 GLU A N 1
ATOM 755 C CA . GLU A 1 95 ? -17.737 -1.355 8.201 1.00 76.44 95 GLU A CA 1
ATOM 756 C C . GLU A 1 95 ? -18.376 -1.149 6.827 1.00 76.44 95 GLU A C 1
ATOM 758 O O . GLU A 1 95 ? -19.463 -1.667 6.576 1.00 76.44 95 GLU A O 1
ATOM 763 N N . ALA A 1 96 ? -17.699 -0.448 5.913 1.00 76.50 96 ALA A N 1
ATOM 764 C CA . ALA A 1 96 ? -18.165 -0.308 4.537 1.00 76.50 96 ALA A CA 1
ATOM 765 C C . ALA A 1 96 ? -18.217 -1.664 3.810 1.00 76.50 96 ALA A C 1
ATOM 767 O O . ALA A 1 96 ? -19.122 -1.900 3.010 1.00 76.50 96 ALA A O 1
ATOM 768 N N . ALA A 1 97 ? -17.273 -2.563 4.101 1.00 69.38 97 ALA A N 1
ATOM 769 C CA . ALA A 1 97 ? -17.270 -3.920 3.561 1.00 69.38 97 ALA A CA 1
ATOM 770 C C . ALA A 1 97 ? -18.257 -4.860 4.278 1.00 69.38 97 ALA A C 1
ATOM 772 O O . ALA A 1 97 ? -18.752 -5.814 3.678 1.00 69.38 97 ALA A O 1
ATOM 773 N N . LEU A 1 98 ? -18.559 -4.592 5.550 1.00 74.19 98 LEU A N 1
ATOM 774 C CA . LEU A 1 98 ? -19.412 -5.415 6.404 1.00 74.19 98 LEU A CA 1
ATOM 775 C C . LEU A 1 98 ? -20.550 -4.568 7.012 1.00 74.19 98 LEU A C 1
ATOM 777 O O . LEU A 1 98 ? -20.549 -4.294 8.218 1.00 74.19 98 LEU A O 1
ATOM 781 N N . PRO A 1 99 ? -21.578 -4.196 6.221 1.00 74.31 99 PRO A N 1
ATOM 782 C CA . PRO A 1 99 ? -22.668 -3.328 6.684 1.00 74.31 99 PRO A CA 1
ATOM 783 C C . PRO A 1 99 ? -23.489 -3.927 7.842 1.00 74.31 99 PRO A C 1
ATOM 785 O O . PRO A 1 99 ? -24.192 -3.205 8.550 1.00 74.31 99 PRO A O 1
ATOM 788 N N . GLY A 1 100 ? -23.378 -5.239 8.083 1.00 74.19 100 GLY A N 1
ATOM 789 C CA . GLY A 1 100 ? -24.009 -5.934 9.208 1.00 74.19 100 GLY A CA 1
ATOM 790 C C . GLY A 1 100 ? -23.513 -5.499 10.594 1.00 74.19 100 GLY A C 1
ATOM 791 O O . GLY A 1 100 ? -24.220 -5.721 11.573 1.00 74.19 100 GLY A O 1
ATOM 792 N N . LEU A 1 101 ? -22.357 -4.830 10.683 1.00 71.44 101 LEU A N 1
ATOM 793 C CA . LEU A 1 101 ? -21.796 -4.311 11.938 1.00 71.44 101 LEU A CA 1
ATOM 794 C C . LEU A 1 101 ? -22.448 -3.003 12.419 1.00 71.44 101 LEU A C 1
ATOM 796 O O . LEU A 1 101 ? -22.178 -2.588 13.542 1.00 71.44 101 LEU A O 1
ATOM 800 N N . LYS A 1 102 ? -23.323 -2.371 11.615 1.00 77.88 102 LYS A N 1
ATOM 801 C CA . LYS A 1 102 ? -24.165 -1.213 11.995 1.00 77.88 102 LYS A CA 1
ATOM 802 C C . LYS A 1 102 ? -23.421 -0.088 12.744 1.00 77.88 102 LYS A C 1
ATOM 804 O O . LYS A 1 102 ? -23.930 0.437 13.733 1.00 77.88 102 LYS A O 1
ATOM 809 N N . ASN A 1 103 ? -22.234 0.301 12.281 1.00 77.56 103 ASN A N 1
ATOM 810 C CA . ASN A 1 103 ? -21.385 1.324 12.915 1.00 77.56 103 ASN A CA 1
ATOM 811 C C . ASN A 1 103 ? -20.833 0.950 14.312 1.00 77.56 103 ASN A C 1
ATOM 813 O O . ASN A 1 103 ? -20.418 1.816 15.084 1.00 77.56 103 ASN A O 1
ATOM 817 N N . GLY A 1 104 ? -20.853 -0.333 14.680 1.00 77.75 104 GLY A N 1
ATOM 818 C CA . GLY A 1 104 ? -20.392 -0.808 15.982 1.00 77.75 104 GLY A CA 1
ATOM 819 C C . GLY A 1 104 ? -18.883 -0.662 16.205 1.00 77.75 104 GLY A C 1
ATOM 820 O O . GLY A 1 104 ? -18.464 -0.314 17.309 1.00 77.75 104 GLY A O 1
ATOM 821 N N . LEU A 1 105 ? -18.057 -0.873 15.176 1.00 77.19 105 LEU A N 1
ATOM 822 C CA . LEU A 1 105 ? -16.594 -0.781 15.266 1.00 77.19 105 LEU A CA 1
ATOM 823 C C . LEU A 1 105 ? -16.141 0.672 15.413 1.00 77.19 105 LEU A C 1
ATOM 825 O O . LEU A 1 105 ? -15.361 0.978 16.315 1.00 77.19 105 LEU A O 1
ATOM 829 N N . ILE A 1 106 ? -16.651 1.579 14.575 1.00 79.31 106 ILE A N 1
ATOM 830 C CA . ILE A 1 106 ? -16.281 2.997 14.649 1.00 79.31 106 ILE A CA 1
ATOM 831 C C . ILE A 1 106 ? -16.734 3.620 15.972 1.00 79.31 106 ILE A C 1
ATOM 833 O O . ILE A 1 106 ? -15.977 4.372 16.589 1.00 79.31 106 ILE A O 1
ATOM 837 N N . ASN A 1 107 ? -17.929 3.260 16.451 1.00 81.00 107 ASN A N 1
ATOM 838 C CA . ASN A 1 107 ? -18.440 3.740 17.730 1.00 81.00 107 ASN A CA 1
ATOM 839 C C . ASN A 1 107 ? -17.614 3.200 18.899 1.00 81.00 107 ASN A C 1
ATOM 841 O O . ASN A 1 107 ? -17.297 3.960 19.806 1.00 81.00 107 ASN A O 1
ATOM 845 N N . THR A 1 108 ? -17.194 1.933 18.855 1.00 79.81 108 THR A N 1
ATOM 846 C CA . THR A 1 108 ? -16.333 1.342 19.892 1.00 79.81 108 THR A CA 1
ATOM 847 C C . THR A 1 108 ? -14.978 2.053 19.978 1.00 79.81 108 THR A C 1
ATOM 849 O O . THR A 1 108 ? -14.526 2.380 21.074 1.00 79.81 108 THR A O 1
ATOM 852 N N . ILE A 1 109 ? -14.348 2.368 18.838 1.00 78.56 109 ILE A N 1
ATOM 853 C CA . ILE A 1 109 ? -13.075 3.112 18.809 1.00 78.56 109 ILE A CA 1
ATOM 854 C C . ILE A 1 109 ? -13.255 4.539 19.332 1.00 78.56 109 ILE A C 1
ATOM 856 O O . ILE A 1 109 ? -12.430 5.015 20.111 1.00 78.56 109 ILE A O 1
ATOM 860 N N . ARG A 1 110 ? -14.333 5.227 18.933 1.00 80.75 110 ARG A N 1
ATOM 861 C CA . ARG A 1 110 ? -14.635 6.579 19.429 1.00 80.75 110 ARG A CA 1
ATOM 862 C C .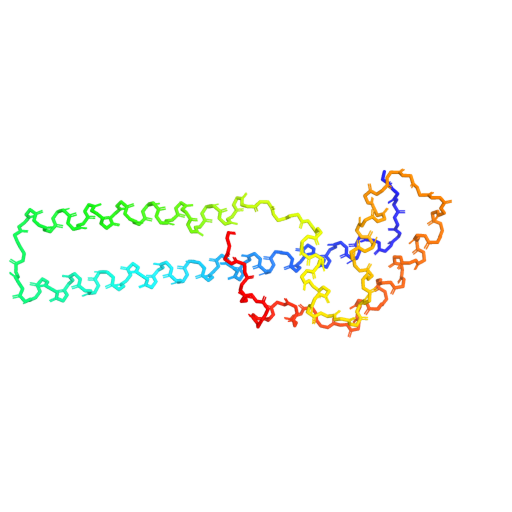 ARG A 1 110 ? -14.853 6.580 20.940 1.00 80.75 110 ARG A C 1
ATOM 864 O O . ARG A 1 110 ? -14.191 7.351 21.626 1.00 80.75 110 ARG A O 1
ATOM 871 N N . LEU A 1 111 ? -15.669 5.656 21.451 1.00 80.94 111 LEU A N 1
ATOM 872 C CA . LEU A 1 111 ? -15.935 5.493 22.885 1.00 80.94 111 LEU A CA 1
ATOM 873 C C . LEU A 1 111 ? -14.656 5.231 23.691 1.00 80.94 111 LEU A C 1
ATOM 875 O O . LEU A 1 111 ? -14.517 5.737 24.799 1.00 80.94 111 LEU A O 1
ATOM 879 N N . ALA A 1 112 ? -13.706 4.468 23.147 1.00 74.62 112 ALA A N 1
ATOM 880 C CA . ALA A 1 112 ? -12.441 4.188 23.825 1.00 74.62 112 ALA A CA 1
ATOM 881 C C . ALA A 1 112 ? -11.458 5.372 23.829 1.00 74.62 112 ALA A C 1
ATOM 883 O O . ALA A 1 112 ? -10.634 5.488 24.742 1.00 74.62 112 ALA A O 1
ATOM 884 N N . LYS A 1 113 ? -11.542 6.259 22.828 1.00 76.62 113 LYS A N 1
ATOM 885 C CA . LYS A 1 113 ? -10.753 7.500 22.762 1.00 76.62 113 LYS A CA 1
ATOM 886 C C . LYS A 1 113 ? -11.359 8.638 23.580 1.00 76.62 113 LYS A C 1
ATOM 888 O O . LYS A 1 113 ? -10.646 9.585 23.906 1.00 76.62 113 LYS A O 1
ATOM 893 N N . GLU A 1 114 ? -12.644 8.558 23.910 1.00 79.25 114 GLU A N 1
ATOM 894 C CA . GLU A 1 114 ? -13.360 9.615 24.613 1.00 79.25 114 GLU A CA 1
ATOM 895 C C . GLU A 1 114 ? -12.961 9.640 26.104 1.00 79.25 114 GLU A C 1
ATOM 897 O O . GLU A 1 114 ? -13.168 8.665 26.831 1.00 79.25 114 GLU A O 1
ATOM 902 N N . PRO A 1 115 ? -12.349 10.735 26.599 1.00 66.94 115 PRO A N 1
ATOM 903 C CA . PRO A 1 115 ? -11.821 10.787 27.963 1.00 66.94 115 PRO A CA 1
ATOM 904 C C . PRO A 1 115 ? -12.918 10.897 29.028 1.00 66.94 115 PRO A C 1
ATOM 906 O O . PRO A 1 115 ? -12.652 10.643 30.204 1.00 66.94 115 PRO A O 1
ATOM 909 N N . TRP A 1 116 ? -14.138 11.270 28.634 1.00 69.94 116 TRP A N 1
ATOM 910 C CA . TRP A 1 116 ? -15.268 11.438 29.536 1.00 69.94 116 TRP A CA 1
ATOM 911 C C . TRP A 1 116 ? -16.494 10.708 28.997 1.00 69.94 116 TRP A C 1
ATOM 913 O O . TRP A 1 116 ? -17.085 11.110 27.998 1.00 69.94 116 TRP A O 1
ATOM 923 N N . LEU A 1 117 ? -16.867 9.623 29.674 1.00 75.50 117 LEU A N 1
ATOM 924 C CA . LEU A 1 117 ? -18.013 8.795 29.317 1.00 75.50 117 LEU A CA 1
ATOM 925 C C . LEU A 1 117 ? -19.120 8.982 30.360 1.00 75.50 117 LEU A C 1
ATOM 927 O O . LEU A 1 117 ? -18.903 8.644 31.526 1.00 75.50 117 LEU A O 1
ATOM 931 N N . PRO A 1 118 ? -20.314 9.463 29.968 1.00 66.38 118 PRO A N 1
ATOM 932 C CA . PRO A 1 118 ? -21.406 9.700 30.910 1.00 66.38 118 PRO A CA 1
ATOM 933 C C . PRO A 1 118 ? -21.957 8.414 31.552 1.00 66.38 118 PRO A C 1
ATOM 935 O O . PRO A 1 118 ? -22.533 8.475 32.634 1.00 66.38 118 PRO A O 1
ATOM 938 N N . SER A 1 119 ? -21.766 7.243 30.928 1.00 79.31 119 SER A N 1
ATOM 939 C CA . SER A 1 119 ? -22.117 5.939 31.511 1.00 79.31 119 SER A CA 1
ATOM 940 C C . SER A 1 119 ? -21.135 4.838 31.074 1.00 79.31 119 SER A C 1
ATOM 942 O O . SER A 1 119 ? -21.275 4.271 29.985 1.00 79.31 119 SER A O 1
ATOM 944 N N . PRO A 1 120 ? -20.136 4.502 31.912 1.00 76.44 120 PRO A N 1
ATOM 945 C CA . PRO A 1 120 ? -19.144 3.471 31.597 1.00 76.44 120 PRO A CA 1
ATOM 946 C C . PRO A 1 120 ? -19.739 2.068 31.419 1.00 76.44 120 PRO A C 1
ATOM 948 O O . PRO A 1 120 ? -19.224 1.277 30.633 1.00 76.44 120 PRO A O 1
ATOM 951 N N . SER A 1 121 ? -20.831 1.748 32.118 1.00 79.31 121 SER A N 1
ATOM 952 C CA . SER A 1 121 ? -21.492 0.439 32.033 1.00 79.31 121 SER A CA 1
ATOM 953 C C . SER A 1 121 ? -22.217 0.234 30.702 1.00 79.31 121 SER A C 1
ATOM 955 O O . SER A 1 121 ? -22.136 -0.853 30.132 1.00 79.31 121 SER A O 1
ATOM 957 N N . LEU A 1 122 ? -22.865 1.279 30.174 1.00 77.31 122 LEU A N 1
ATOM 958 C CA . LEU A 1 122 ? -23.491 1.249 28.847 1.00 77.31 122 LEU A CA 1
ATOM 959 C C . LEU A 1 122 ? -22.439 1.162 27.740 1.00 77.31 122 LEU A C 1
ATOM 961 O O . LEU A 1 122 ? -22.604 0.384 26.803 1.00 77.31 122 LEU A O 1
ATOM 965 N N . ALA A 1 123 ? -21.331 1.897 27.879 1.00 76.06 123 ALA A N 1
ATOM 966 C CA . ALA A 1 123 ? -20.207 1.786 26.956 1.00 76.06 123 ALA A CA 1
ATOM 967 C C . ALA A 1 123 ? -19.641 0.354 26.944 1.00 76.06 123 ALA A C 1
ATOM 969 O O . ALA A 1 123 ? -19.463 -0.221 25.874 1.00 76.06 123 ALA A O 1
ATOM 970 N N . ASN A 1 124 ? -19.453 -0.268 28.115 1.00 78.31 124 ASN A N 1
ATOM 971 C CA . ASN A 1 124 ? -18.949 -1.641 28.209 1.00 78.31 124 ASN A CA 1
ATOM 972 C C . ASN A 1 124 ? -19.926 -2.669 27.601 1.00 78.31 124 ASN A C 1
ATOM 974 O O . ASN A 1 124 ? -19.502 -3.610 26.934 1.00 78.31 124 ASN A O 1
ATOM 978 N N . GLN A 1 125 ? -21.242 -2.486 27.774 1.00 81.25 125 GLN A N 1
ATOM 979 C CA . GLN A 1 125 ? -22.245 -3.325 27.105 1.00 81.25 125 GLN A CA 1
ATOM 980 C C . GLN A 1 125 ? -22.195 -3.189 25.581 1.00 81.25 125 GLN A C 1
ATOM 982 O O . GLN A 1 125 ? -22.191 -4.209 24.896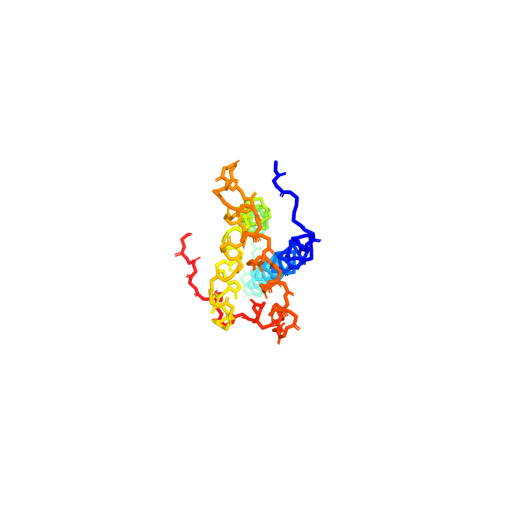 1.00 81.25 125 GLN A O 1
ATOM 987 N N . ALA A 1 126 ? -22.088 -1.964 25.060 1.00 78.81 126 ALA A N 1
ATOM 988 C CA . ALA A 1 126 ? -21.967 -1.729 23.624 1.00 78.81 126 ALA A CA 1
ATOM 989 C C . ALA A 1 126 ? -20.705 -2.394 23.044 1.00 78.81 126 ALA A C 1
ATOM 991 O O . ALA A 1 126 ? -20.787 -3.079 22.026 1.00 78.81 126 ALA A O 1
ATOM 992 N N . VAL A 1 127 ? -19.555 -2.280 23.725 1.00 79.94 127 VAL A N 1
ATOM 993 C CA . VAL A 1 127 ? -18.315 -2.973 23.321 1.00 79.94 127 VAL A CA 1
ATOM 994 C C . VAL A 1 127 ? -18.507 -4.492 23.322 1.00 79.94 127 VAL A C 1
ATOM 996 O O . VAL A 1 127 ? -18.100 -5.165 22.376 1.00 79.94 127 VAL A O 1
ATOM 999 N N . ASN A 1 128 ? -19.155 -5.046 24.348 1.00 80.12 128 ASN A N 1
ATOM 1000 C CA . ASN A 1 128 ? -19.393 -6.486 24.453 1.00 80.12 128 ASN A CA 1
ATOM 1001 C C . ASN A 1 128 ? -20.332 -7.021 23.364 1.00 80.12 128 ASN A C 1
ATOM 1003 O O . ASN A 1 128 ? -20.101 -8.117 22.848 1.00 80.12 128 ASN A O 1
ATOM 1007 N N . GLU A 1 129 ? -21.366 -6.261 23.003 1.00 81.88 129 GLU A N 1
ATOM 1008 C CA . GLU A 1 129 ? -22.289 -6.603 21.920 1.00 81.88 129 GLU A CA 1
ATOM 1009 C C . GLU A 1 129 ? -21.567 -6.608 20.568 1.00 81.88 129 GLU A C 1
ATOM 1011 O O . GLU A 1 129 ? -21.666 -7.572 19.805 1.00 81.88 129 GLU A O 1
ATOM 1016 N N . VAL A 1 130 ? -20.753 -5.583 20.301 1.00 79.25 130 VAL A N 1
ATOM 1017 C CA . VAL A 1 130 ? -19.929 -5.519 19.090 1.00 79.25 130 VAL A CA 1
ATOM 1018 C C . VAL A 1 130 ? -18.928 -6.673 19.063 1.00 79.25 130 VAL A C 1
ATOM 1020 O O . VAL A 1 130 ? -18.860 -7.381 18.063 1.00 79.25 130 VAL A O 1
ATOM 1023 N N . ALA A 1 131 ? -18.227 -6.957 20.163 1.00 78.44 131 ALA A N 1
ATOM 1024 C CA . ALA A 1 131 ? -17.282 -8.073 20.260 1.00 78.44 131 ALA A CA 1
ATOM 1025 C C . ALA A 1 131 ? -17.941 -9.455 20.076 1.00 78.44 131 ALA A C 1
ATOM 1027 O O . ALA A 1 131 ? -17.283 -10.413 19.663 1.00 78.44 131 ALA A O 1
ATOM 1028 N N . ALA A 1 132 ? -19.227 -9.599 20.405 1.00 81.69 132 ALA A N 1
ATOM 1029 C CA . ALA A 1 132 ? -19.989 -10.819 20.146 1.00 81.69 132 ALA A CA 1
ATOM 1030 C C . ALA A 1 132 ? -20.402 -10.931 18.669 1.00 81.69 132 ALA A C 1
ATOM 1032 O O . ALA A 1 132 ? -20.247 -11.996 18.070 1.00 81.69 132 ALA A O 1
ATOM 1033 N N . ASN A 1 133 ? -20.869 -9.832 18.073 1.00 78.38 133 ASN A N 1
ATOM 1034 C CA . ASN A 1 133 ? -21.313 -9.784 16.679 1.00 78.38 133 ASN A CA 1
ATOM 1035 C C . ASN A 1 133 ? -20.151 -9.915 15.693 1.00 78.38 133 ASN A C 1
ATOM 1037 O O . ASN A 1 133 ? -20.271 -10.593 14.680 1.00 78.38 133 ASN A O 1
ATOM 1041 N N . VAL A 1 134 ? -19.002 -9.332 16.023 1.00 74.44 134 VAL A N 1
ATOM 1042 C CA . VAL A 1 134 ? -17.759 -9.412 15.252 1.00 74.44 134 VAL A CA 1
ATOM 1043 C C . VAL A 1 134 ? -17.379 -10.866 14.949 1.00 74.44 134 VAL A C 1
ATOM 1045 O O . VAL A 1 134 ? -17.076 -11.181 13.808 1.00 74.44 134 VAL A O 1
ATOM 1048 N N . LYS A 1 135 ? -17.507 -11.798 15.901 1.00 73.25 135 LYS A N 1
ATOM 1049 C CA . LYS A 1 135 ? -17.158 -13.220 15.685 1.00 73.25 135 LYS A CA 1
ATOM 1050 C C . LYS A 1 135 ? -17.998 -13.922 14.607 1.00 73.25 135 LYS A C 1
ATOM 1052 O O . LYS A 1 135 ? -17.625 -15.006 14.173 1.00 73.25 135 LYS A O 1
ATOM 1057 N N . GLN A 1 136 ? -19.120 -13.332 14.196 1.00 78.00 136 GLN A N 1
ATOM 1058 C CA . GLN A 1 136 ? -20.022 -13.889 13.186 1.00 78.00 136 GLN A CA 1
ATOM 1059 C C . GLN A 1 136 ? -19.657 -13.465 11.756 1.00 78.00 136 GLN A C 1
ATOM 1061 O O . GLN A 1 136 ? -20.188 -14.034 10.804 1.00 78.00 136 GLN A O 1
ATOM 1066 N N . PHE A 1 137 ? -18.772 -12.477 11.591 1.00 73.25 137 PHE A N 1
ATOM 1067 C CA . PHE A 1 137 ? -18.381 -11.953 10.285 1.00 73.25 137 PHE A CA 1
ATOM 1068 C C . PHE A 1 137 ? -16.983 -12.427 9.887 1.00 73.25 137 PHE A C 1
ATOM 1070 O O . PHE A 1 137 ? -16.063 -12.470 10.703 1.00 73.25 137 PHE A O 1
ATOM 1077 N N . ASP A 1 138 ? -16.812 -12.745 8.604 1.00 71.44 138 ASP A N 1
ATOM 1078 C CA . ASP A 1 138 ? -15.502 -13.040 8.032 1.00 71.44 138 ASP A CA 1
ATOM 1079 C C . ASP A 1 138 ? -14.792 -11.737 7.631 1.00 71.44 138 ASP A C 1
ATOM 1081 O O . ASP A 1 138 ? -15.136 -11.083 6.643 1.00 71.44 138 ASP A O 1
ATOM 1085 N N . PHE A 1 139 ? -13.767 -11.364 8.397 1.00 68.75 139 PHE A N 1
ATOM 1086 C CA . PHE A 1 139 ? -12.939 -10.180 8.138 1.00 68.75 139 PHE A CA 1
ATOM 1087 C C . PHE A 1 139 ? -12.048 -10.337 6.904 1.00 68.75 139 PHE A C 1
ATOM 1089 O O . PHE A 1 139 ? -11.544 -9.340 6.389 1.00 68.75 139 PHE A O 1
ATOM 1096 N N . GLY A 1 140 ? -11.890 -11.557 6.380 1.00 63.41 140 GLY A N 1
ATOM 1097 C CA . GLY A 1 140 ? -11.259 -11.797 5.086 1.00 63.41 140 GLY A CA 1
ATOM 1098 C C . GLY A 1 140 ? -11.989 -11.094 3.940 1.00 63.41 140 GLY A C 1
ATOM 1099 O O . GLY A 1 140 ? -11.339 -10.611 3.015 1.00 63.41 140 GLY A O 1
ATOM 1100 N N . VAL A 1 141 ? -13.314 -10.935 4.041 1.00 65.75 141 VAL A N 1
ATOM 1101 C CA . VAL A 1 141 ? -14.137 -10.236 3.039 1.00 65.75 141 VAL A CA 1
ATOM 1102 C C . VAL A 1 141 ? -13.835 -8.737 3.010 1.00 65.75 141 VAL A C 1
ATOM 1104 O O . VAL A 1 141 ? -13.812 -8.138 1.940 1.00 65.75 141 VAL A O 1
ATOM 1107 N N . ALA A 1 142 ? -13.515 -8.133 4.160 1.00 61.00 142 ALA A N 1
ATOM 1108 C CA . ALA A 1 142 ? -13.109 -6.728 4.232 1.00 61.00 142 ALA A CA 1
ATOM 1109 C C . ALA A 1 142 ? -11.729 -6.460 3.604 1.00 61.00 142 ALA A C 1
ATOM 1111 O O . ALA A 1 142 ? -11.399 -5.319 3.290 1.00 61.00 142 ALA A O 1
ATOM 1112 N N . ILE A 1 143 ? -10.927 -7.509 3.408 1.00 62.12 143 ILE A N 1
ATOM 1113 C CA . ILE A 1 143 ? -9.626 -7.439 2.735 1.00 62.12 143 ILE A CA 1
ATOM 1114 C C . ILE A 1 143 ? -9.793 -7.632 1.213 1.00 62.12 143 ILE A C 1
ATOM 1116 O O . ILE A 1 143 ? -8.889 -7.275 0.451 1.00 62.12 143 ILE A O 1
ATOM 1120 N N . ASP A 1 144 ? -10.938 -8.157 0.747 1.00 59.06 144 ASP A N 1
ATOM 1121 C CA . ASP A 1 144 ? -11.160 -8.443 -0.670 1.00 59.06 144 ASP A CA 1
ATOM 1122 C C . ASP A 1 144 ? -11.389 -7.161 -1.492 1.00 59.06 144 ASP A C 1
ATOM 1124 O O . ASP A 1 144 ? -12.231 -6.301 -1.226 1.00 59.06 144 ASP A O 1
ATOM 1128 N N . ARG A 1 145 ? -10.573 -7.033 -2.536 1.00 54.84 145 ARG A N 1
ATOM 1129 C CA . ARG A 1 145 ? -10.159 -5.796 -3.214 1.00 54.84 145 ARG A CA 1
ATOM 1130 C C . ARG A 1 145 ? -11.235 -5.052 -3.997 1.00 54.84 145 ARG A C 1
ATOM 1132 O O . ARG A 1 145 ? -10.921 -4.034 -4.615 1.00 54.84 145 ARG A O 1
ATOM 1139 N N . ARG A 1 146 ? -12.496 -5.487 -3.997 1.00 48.84 146 ARG A N 1
ATOM 1140 C CA . ARG A 1 146 ? -13.543 -4.783 -4.763 1.00 48.84 146 ARG A CA 1
ATOM 1141 C C . ARG A 1 146 ? -13.852 -3.384 -4.212 1.00 48.84 146 ARG A C 1
ATOM 1143 O O . ARG A 1 146 ? -14.367 -2.559 -4.959 1.00 48.84 146 ARG A O 1
ATOM 1150 N N . GLY A 1 147 ? -13.463 -3.087 -2.968 1.00 43.66 147 GLY A N 1
ATOM 1151 C CA . GLY A 1 147 ? -13.592 -1.764 -2.343 1.00 43.66 147 GLY A CA 1
ATOM 1152 C C . GLY A 1 147 ? -12.373 -0.834 -2.456 1.00 43.66 147 GLY A C 1
ATOM 1153 O O . GLY A 1 147 ? -12.471 0.320 -2.054 1.00 43.66 147 GLY A O 1
ATOM 1154 N N . VAL A 1 148 ? -11.232 -1.278 -3.007 1.00 48.38 148 VAL A N 1
ATOM 1155 C CA . VAL A 1 148 ? -10.006 -0.443 -3.133 1.00 48.38 148 VAL A CA 1
ATOM 1156 C C . VAL A 1 148 ? -9.948 0.272 -4.495 1.00 48.38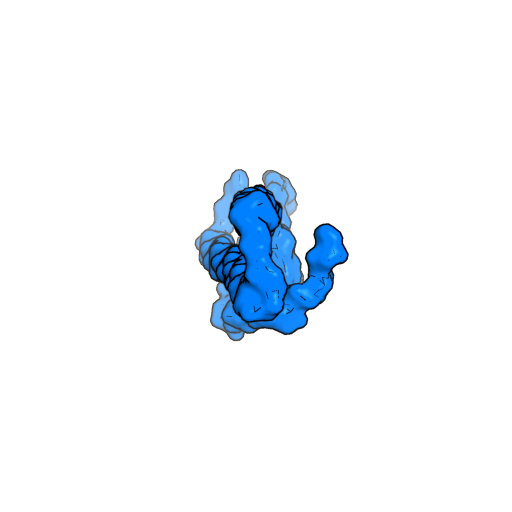 148 VAL A C 1
ATOM 1158 O O . VAL A 1 148 ? -8.899 0.686 -4.982 1.00 48.38 148 VAL A O 1
ATOM 1161 N N . VAL A 1 149 ? -11.107 0.456 -5.127 1.00 50.72 149 VAL A N 1
ATOM 1162 C CA . VAL A 1 149 ? -11.274 1.358 -6.267 1.00 50.72 149 VAL A CA 1
ATOM 1163 C C . VAL A 1 149 ? -11.672 2.734 -5.723 1.00 50.72 149 VAL A C 1
ATOM 1165 O O . VAL A 1 149 ? -12.727 2.877 -5.118 1.00 50.72 149 VAL A O 1
ATOM 1168 N N . ARG A 1 150 ? -10.839 3.746 -6.009 1.00 44.97 150 ARG A N 1
ATOM 1169 C CA . ARG A 1 150 ? -11.030 5.197 -5.758 1.00 44.97 150 ARG A CA 1
ATOM 1170 C C . ARG A 1 150 ? -10.818 5.699 -4.323 1.00 44.97 150 ARG A C 1
ATOM 1172 O O . ARG A 1 150 ? -11.712 6.273 -3.723 1.00 44.97 150 ARG A O 1
ATOM 1179 N N . PHE A 1 151 ? -9.562 5.728 -3.892 1.00 40.03 151 PHE A N 1
ATOM 1180 C CA . PHE A 1 151 ? -9.017 6.998 -3.397 1.00 40.03 151 PHE A CA 1
ATOM 1181 C C . PHE A 1 151 ? -7.769 7.320 -4.214 1.00 40.03 151 PHE A C 1
ATOM 1183 O O . PHE A 1 151 ? -6.637 7.055 -3.826 1.00 40.03 151 PHE A O 1
ATOM 1190 N N . GLY A 1 152 ? -8.019 7.806 -5.430 1.00 36.19 152 GLY A N 1
ATOM 1191 C CA . GLY A 1 152 ? -7.083 8.697 -6.090 1.00 36.19 152 GLY A CA 1
ATOM 1192 C C . GLY A 1 152 ? -7.355 10.093 -5.557 1.00 36.19 152 GLY A C 1
ATOM 1193 O O . GLY A 1 152 ? -8.325 10.691 -6.004 1.00 36.19 152 GLY A O 1
ATOM 1194 N N . VAL A 1 153 ? -6.577 10.504 -4.555 1.00 34.91 153 VAL A N 1
ATOM 1195 C CA . VAL A 1 153 ? -5.840 11.775 -4.392 1.00 34.91 153 VAL A CA 1
ATOM 1196 C C . VAL A 1 153 ? -4.812 11.529 -3.287 1.00 34.91 153 VAL A C 1
ATOM 1198 O O . VAL A 1 153 ? -5.213 10.971 -2.243 1.00 34.91 153 VAL A O 1
#

Sequence (153 aa):
MAKFDRYDEVLDLILWTKQRWRAVIVTEGVLVFAALMLAVVLVSAGLEAWVHFSALARKLILASWLACAVGGAVIFIFRRILAEWHEEHVALHVEAALPGLKNGLINTIRLAKEPWLPSPSLANQAVNEVAANVKQFDFGVAIDRRGVVRFGV

Radius of gyration: 23.24 Å; chains: 1; bounding box: 52×26×66 Å